Protein AF-A0A5E4HY88-F1 (afdb_monomer_lite)

Structure (mmCIF, N/CA/C/O backbone):
data_AF-A0A5E4HY88-F1
#
_entry.id   AF-A0A5E4HY88-F1
#
loop_
_atom_site.group_PDB
_atom_site.id
_atom_site.type_symbol
_atom_site.label_atom_id
_atom_site.label_alt_id
_atom_site.label_comp_id
_atom_site.label_asym_id
_atom_site.label_entity_id
_atom_site.label_seq_id
_atom_site.pdbx_PDB_ins_code
_atom_site.Cartn_x
_atom_site.Cartn_y
_atom_site.Cartn_z
_atom_site.occupancy
_atom_site.B_iso_or_equiv
_atom_site.auth_seq_id
_atom_site.auth_comp_id
_atom_site.auth_asym_id
_atom_site.auth_atom_id
_atom_site.pdbx_PDB_model_num
ATOM 1 N N . MET A 1 1 ? 1.786 -22.781 -19.368 1.00 68.00 1 MET A N 1
ATOM 2 C CA . MET A 1 1 ? 1.498 -21.330 -19.430 1.00 68.00 1 MET A CA 1
ATOM 3 C C . MET A 1 1 ? 2.792 -20.600 -19.722 1.00 68.00 1 MET A C 1
ATOM 5 O O . MET A 1 1 ? 3.775 -20.866 -19.039 1.00 68.00 1 MET A O 1
ATOM 9 N N . LYS A 1 2 ? 2.809 -19.735 -20.734 1.00 86.38 2 LYS A N 1
ATOM 10 C CA . LYS A 1 2 ? 3.962 -18.879 -21.031 1.00 86.38 2 LYS A CA 1
ATOM 11 C C . LYS A 1 2 ? 4.154 -17.888 -19.881 1.00 86.38 2 LYS A C 1
ATOM 13 O O . LYS A 1 2 ? 3.166 -17.498 -19.264 1.00 86.38 2 LYS A O 1
ATOM 18 N N . ASP A 1 3 ? 5.383 -17.488 -19.576 1.00 85.81 3 ASP A N 1
ATOM 19 C CA . ASP A 1 3 ? 5.668 -16.771 -18.322 1.00 85.81 3 ASP A CA 1
ATOM 20 C C . ASP A 1 3 ? 4.885 -15.457 -18.176 1.00 85.81 3 ASP A C 1
ATOM 22 O O . ASP A 1 3 ? 4.343 -15.189 -17.108 1.00 85.81 3 ASP A O 1
ATOM 26 N N . TRP A 1 4 ? 4.661 -14.716 -19.269 1.00 87.31 4 TRP A N 1
ATOM 27 C CA . TRP A 1 4 ? 3.809 -13.513 -19.264 1.00 87.31 4 TRP A CA 1
ATOM 28 C C . TRP A 1 4 ? 2.353 -13.774 -18.832 1.00 87.31 4 TRP A C 1
ATOM 30 O O . TRP A 1 4 ? 1.737 -12.914 -18.209 1.00 87.31 4 TRP A O 1
ATOM 40 N N . GLN A 1 5 ? 1.811 -14.971 -19.096 1.00 92.62 5 GLN A N 1
ATOM 41 C CA . GLN A 1 5 ? 0.458 -15.348 -18.670 1.00 92.62 5 GLN A CA 1
ATOM 42 C C . GLN A 1 5 ? 0.390 -15.538 -17.154 1.00 92.62 5 GLN A C 1
ATOM 44 O O . GLN A 1 5 ? -0.617 -15.196 -16.546 1.00 92.62 5 GLN A O 1
ATOM 49 N N . LYS A 1 6 ? 1.464 -16.051 -16.536 1.00 92.12 6 LYS A N 1
ATOM 50 C CA . LYS A 1 6 ? 1.554 -16.209 -15.077 1.00 92.12 6 LYS A CA 1
ATOM 51 C C . LYS A 1 6 ? 1.556 -14.840 -14.394 1.00 92.12 6 LYS A C 1
ATOM 53 O O . LYS A 1 6 ? 0.827 -14.647 -13.429 1.00 92.12 6 LYS A O 1
ATOM 58 N N . TYR A 1 7 ? 2.317 -13.884 -14.934 1.00 91.06 7 TYR A N 1
ATOM 59 C CA . TYR A 1 7 ? 2.354 -12.511 -14.423 1.00 91.06 7 TYR A CA 1
ATOM 60 C C . TYR A 1 7 ? 1.024 -11.776 -14.609 1.00 91.06 7 TYR A C 1
ATOM 62 O O . TYR A 1 7 ? 0.577 -11.098 -13.689 1.00 91.06 7 TYR A O 1
ATOM 70 N N . LEU A 1 8 ? 0.352 -11.946 -15.753 1.00 93.75 8 LEU A N 1
ATOM 71 C CA . LEU A 1 8 ? -0.986 -11.385 -15.958 1.00 93.75 8 LEU A CA 1
AT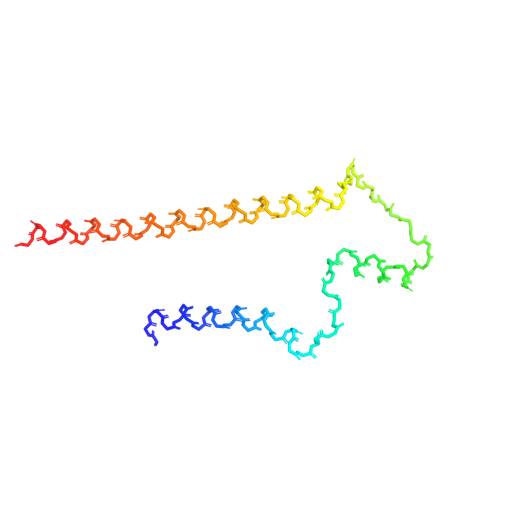OM 72 C C . LEU A 1 8 ? -2.030 -11.995 -15.025 1.00 93.75 8 LEU A C 1
ATOM 74 O O . LEU A 1 8 ? -2.856 -11.264 -14.489 1.00 93.75 8 LEU A O 1
ATOM 78 N N . LEU A 1 9 ? -1.981 -13.310 -14.801 1.00 95.75 9 LEU A N 1
ATOM 79 C CA . LEU A 1 9 ? -2.862 -13.973 -13.845 1.00 95.75 9 LEU A CA 1
ATOM 80 C C . LEU A 1 9 ? -2.606 -13.462 -12.422 1.00 95.75 9 LEU A C 1
ATOM 82 O O . LEU A 1 9 ? -3.554 -13.141 -11.716 1.00 95.75 9 LEU A O 1
ATOM 86 N N . ALA A 1 10 ? -1.340 -13.332 -12.019 1.00 93.94 10 ALA A N 1
ATOM 87 C CA . ALA A 1 10 ? -0.978 -12.776 -10.718 1.00 93.94 10 ALA A CA 1
ATOM 88 C C . ALA A 1 10 ? -1.485 -11.334 -10.559 1.00 93.94 10 ALA A C 1
ATOM 90 O O . ALA A 1 10 ? -2.094 -11.012 -9.542 1.00 93.94 10 ALA A O 1
ATOM 91 N N . LEU A 1 11 ? -1.310 -10.488 -11.579 1.00 93.38 11 LEU A N 1
ATOM 92 C CA . LEU A 1 11 ? -1.834 -9.123 -11.579 1.00 93.38 11 LEU A CA 1
ATOM 93 C C . LEU A 1 11 ? -3.364 -9.108 -11.473 1.00 93.38 11 LEU A C 1
ATOM 95 O O . LEU A 1 11 ? -3.908 -8.356 -10.672 1.00 93.38 11 LEU A O 1
ATOM 99 N N . ALA A 1 12 ? -4.055 -9.960 -12.233 1.00 95.81 12 ALA A N 1
ATOM 100 C CA . ALA A 1 12 ? -5.508 -10.078 -12.178 1.00 95.81 12 ALA A CA 1
ATOM 101 C C . ALA A 1 12 ? -5.997 -10.520 -10.790 1.00 95.81 12 ALA A C 1
ATOM 103 O O . ALA A 1 12 ? -6.972 -9.968 -10.291 1.00 95.81 12 ALA A O 1
ATOM 104 N N . VAL A 1 13 ? -5.301 -11.460 -10.141 1.00 96.69 13 VAL A N 1
ATOM 105 C CA . VAL A 1 13 ? -5.601 -11.889 -8.766 1.00 96.69 13 VAL A CA 1
ATOM 106 C C . VAL A 1 13 ? -5.392 -10.747 -7.776 1.00 96.69 13 VAL A C 1
ATOM 108 O O . VAL A 1 13 ? -6.263 -10.513 -6.944 1.00 96.69 13 VAL A O 1
ATOM 111 N N . VAL A 1 14 ? -4.289 -9.999 -7.881 1.00 95.75 14 VAL A N 1
ATOM 112 C CA . VAL A 1 14 ? -4.048 -8.822 -7.030 1.00 95.75 14 VAL A CA 1
ATOM 113 C C . VAL A 1 14 ? -5.169 -7.800 -7.215 1.00 95.75 14 VAL A C 1
ATOM 115 O O . VAL A 1 14 ? -5.792 -7.397 -6.238 1.00 95.75 14 VAL A O 1
ATOM 118 N N . VAL A 1 15 ? -5.496 -7.438 -8.457 1.00 95.19 15 VAL A N 1
ATOM 119 C CA . VAL A 1 15 ? -6.596 -6.509 -8.756 1.00 95.19 15 VAL A CA 1
ATOM 120 C C . VAL A 1 15 ? -7.923 -7.029 -8.205 1.00 95.19 15 VAL A C 1
ATOM 122 O O . VAL A 1 15 ? -8.671 -6.256 -7.617 1.00 95.19 15 VAL A O 1
ATOM 125 N N . ALA A 1 16 ? -8.208 -8.325 -8.333 1.00 95.38 16 ALA A N 1
ATOM 126 C CA . ALA A 1 16 ? -9.422 -8.929 -7.799 1.00 95.38 16 ALA A CA 1
ATOM 127 C C . ALA A 1 16 ? -9.486 -8.844 -6.266 1.00 95.38 16 ALA A C 1
ATOM 129 O O . ALA A 1 16 ? -10.525 -8.467 -5.734 1.00 95.38 16 ALA A O 1
ATOM 130 N N . ILE A 1 17 ? -8.387 -9.118 -5.554 1.00 94.31 17 ILE A N 1
ATOM 131 C CA . ILE A 1 17 ? -8.317 -8.991 -4.087 1.00 94.31 17 ILE A CA 1
ATOM 132 C C . ILE A 1 17 ? -8.664 -7.565 -3.644 1.00 94.31 17 ILE A C 1
ATOM 134 O O . ILE A 1 17 ? -9.38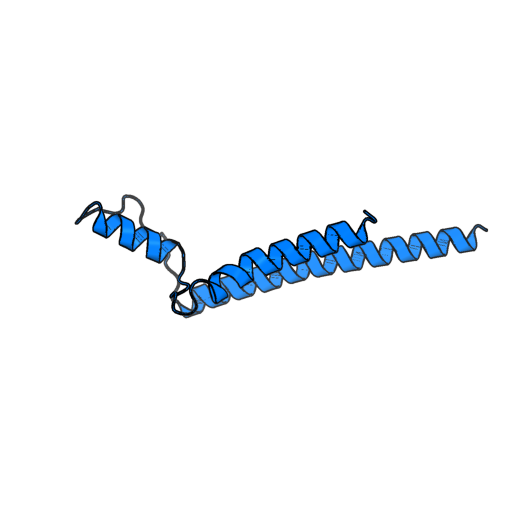6 -7.393 -2.665 1.00 94.31 17 ILE A O 1
ATOM 138 N N . PHE A 1 18 ? -8.202 -6.550 -4.379 1.00 89.88 18 PHE A N 1
ATOM 139 C CA . PHE A 1 18 ? -8.527 -5.157 -4.077 1.00 89.88 18 PHE A CA 1
ATOM 140 C C . PHE A 1 18 ? -9.934 -4.755 -4.524 1.00 89.88 18 PHE A C 1
ATOM 142 O O . PHE A 1 18 ? -10.587 -4.018 -3.800 1.00 89.88 18 PHE A O 1
ATOM 149 N N . ALA A 1 19 ? -10.420 -5.222 -5.676 1.00 91.12 19 ALA A N 1
ATOM 150 C CA . ALA A 1 19 ? -11.690 -4.784 -6.261 1.00 91.12 19 ALA A CA 1
ATOM 151 C C . ALA A 1 19 ? -12.922 -5.500 -5.682 1.00 91.12 19 ALA A C 1
ATOM 153 O O . ALA A 1 19 ? -13.969 -4.874 -5.520 1.00 91.12 19 ALA A O 1
ATOM 154 N N . ILE A 1 20 ? -12.818 -6.794 -5.354 1.00 93.50 20 ILE A N 1
ATOM 155 C CA . ILE A 1 20 ? -13.938 -7.601 -4.841 1.00 93.50 20 ILE A CA 1
ATOM 156 C C . ILE A 1 20 ? -14.592 -6.959 -3.602 1.00 93.50 20 ILE A C 1
ATOM 158 O O . ILE A 1 20 ? -15.818 -6.838 -3.603 1.00 93.50 20 ILE A O 1
ATOM 162 N N . PRO A 1 21 ? -13.848 -6.487 -2.579 1.00 89.44 21 PRO A N 1
ATOM 163 C CA . PRO A 1 21 ? -14.448 -5.845 -1.409 1.00 89.44 21 PRO A CA 1
ATOM 164 C C . PRO A 1 21 ? -15.328 -4.632 -1.742 1.00 89.44 21 PRO A C 1
ATOM 166 O O . PRO A 1 21 ? -16.376 -4.466 -1.121 1.00 89.44 21 PRO A O 1
ATOM 169 N N . PHE A 1 22 ? -14.958 -3.825 -2.745 1.00 86.12 22 PHE A N 1
ATOM 170 C CA . PHE A 1 22 ? -15.752 -2.662 -3.169 1.00 86.12 22 PHE A CA 1
ATOM 171 C C . PHE A 1 22 ? -17.066 -3.058 -3.847 1.00 86.12 22 PHE A C 1
ATOM 173 O O . PHE A 1 22 ? -18.053 -2.336 -3.734 1.00 86.12 22 PHE A O 1
ATOM 180 N N . VAL A 1 23 ? -17.096 -4.200 -4.540 1.00 89.31 23 VAL A N 1
ATOM 181 C CA . VAL A 1 23 ? -18.311 -4.711 -5.194 1.00 89.31 23 VAL A CA 1
ATOM 182 C C . VAL A 1 23 ? -19.219 -5.419 -4.188 1.00 89.31 23 VAL A C 1
ATOM 184 O O . VAL A 1 23 ? -20.433 -5.247 -4.225 1.00 89.31 23 VAL A O 1
ATOM 187 N N . VAL A 1 24 ? -18.638 -6.201 -3.274 1.00 91.88 24 VAL A N 1
ATOM 188 C CA . VAL A 1 24 ? -19.387 -6.969 -2.266 1.00 91.88 24 VAL A CA 1
ATOM 189 C C . VAL A 1 24 ? -19.963 -6.060 -1.177 1.00 91.88 24 VAL A C 1
ATOM 191 O O . VAL A 1 24 ? -21.050 -6.330 -0.673 1.00 91.88 24 VAL A O 1
ATOM 194 N N . ASN A 1 25 ? -19.263 -4.983 -0.811 1.00 85.81 25 ASN A N 1
ATOM 195 C CA . ASN A 1 25 ? -19.692 -4.067 0.241 1.00 85.81 25 ASN A CA 1
ATOM 196 C C . ASN A 1 25 ? -19.389 -2.605 -0.130 1.00 85.81 25 ASN A C 1
ATOM 198 O O . ASN A 1 25 ? -18.510 -1.964 0.440 1.00 85.81 25 ASN A O 1
ATOM 202 N N . GLY A 1 26 ? -20.129 -2.062 -1.101 1.00 76.62 26 GLY A N 1
ATOM 203 C CA . GLY A 1 26 ? -19.927 -0.690 -1.593 1.00 76.62 26 GLY A CA 1
ATOM 204 C C . GLY A 1 26 ? -20.198 0.415 -0.562 1.00 76.62 26 GLY A C 1
ATOM 205 O O . GLY A 1 26 ? -19.750 1.544 -0.739 1.00 76.62 26 GLY A O 1
ATOM 206 N N . SER A 1 27 ? -20.901 0.100 0.527 1.00 77.75 27 SER A N 1
ATOM 207 C CA . SER A 1 27 ? -21.166 1.002 1.655 1.00 77.75 27 SER A CA 1
ATOM 208 C C . SER A 1 27 ? -20.218 0.788 2.843 1.00 77.75 27 SER A C 1
ATOM 210 O O . SER A 1 27 ? -20.365 1.467 3.865 1.00 77.75 27 SER A O 1
ATOM 212 N N . ALA A 1 28 ? -19.231 -0.115 2.739 1.00 77.81 28 ALA A N 1
ATOM 213 C CA . ALA A 1 28 ? -18.241 -0.295 3.793 1.00 77.81 28 ALA A CA 1
ATOM 214 C C . ALA A 1 28 ? -17.395 0.973 3.959 1.00 77.81 28 ALA A C 1
ATOM 216 O O . ALA A 1 28 ? -16.843 1.524 3.006 1.00 77.81 28 ALA A O 1
ATOM 217 N N . LYS A 1 29 ? -17.241 1.411 5.209 1.00 74.25 29 LYS A N 1
ATOM 218 C CA . LYS A 1 29 ? -16.246 2.420 5.564 1.00 74.25 29 LYS A CA 1
ATOM 219 C C . LYS A 1 29 ? -14.891 1.724 5.620 1.00 74.25 29 LYS A C 1
ATOM 221 O O . LYS A 1 29 ? -14.570 1.078 6.614 1.00 74.25 29 LYS A O 1
ATOM 226 N N . PHE A 1 30 ? -14.122 1.824 4.540 1.00 76.56 30 PHE A N 1
ATOM 227 C CA . PHE A 1 30 ? -12.746 1.332 4.474 1.00 76.56 30 PHE A CA 1
ATOM 228 C C . PHE A 1 30 ? -11.840 2.219 5.341 1.00 76.56 30 PHE A C 1
ATOM 230 O O . PHE A 1 30 ? -11.197 3.145 4.857 1.00 76.56 30 PHE A O 1
ATOM 237 N N . GLY A 1 31 ? -11.872 1.980 6.651 1.00 76.62 31 GLY A N 1
ATOM 238 C CA . GLY A 1 31 ? -11.008 2.628 7.633 1.00 76.62 31 GLY A CA 1
ATOM 239 C C . GLY A 1 31 ? -9.738 1.824 7.905 1.00 76.62 31 GLY A C 1
ATOM 240 O O . GLY A 1 31 ? -9.633 0.653 7.539 1.00 76.62 31 GLY A O 1
ATOM 241 N N . GLY A 1 32 ? -8.776 2.454 8.580 1.00 76.44 32 GLY A N 1
ATOM 242 C CA . GLY A 1 32 ? -7.569 1.778 9.050 1.00 76.44 32 GLY A CA 1
ATOM 243 C C . GLY A 1 32 ? -7.883 0.636 10.022 1.00 76.44 32 GLY A C 1
ATOM 244 O O . GLY A 1 32 ? -8.819 0.722 10.824 1.00 76.44 32 GLY A O 1
ATOM 245 N N . ALA A 1 33 ? -7.073 -0.424 9.967 1.00 82.06 33 ALA A N 1
ATOM 246 C CA . ALA A 1 33 ? -7.214 -1.594 10.834 1.00 82.06 33 ALA A CA 1
ATOM 247 C C . ALA A 1 33 ? -7.159 -1.225 12.328 1.00 82.06 33 ALA A C 1
ATOM 249 O O . ALA A 1 33 ? -7.891 -1.796 13.134 1.00 82.06 33 ALA A O 1
ATOM 250 N N . ASP A 1 34 ? -6.367 -0.214 12.683 1.00 80.25 34 ASP A N 1
ATOM 251 C CA . ASP A 1 34 ? -6.173 0.237 14.064 1.00 80.25 34 ASP A CA 1
ATOM 252 C C . ASP A 1 34 ? -7.457 0.793 14.698 1.00 80.25 34 ASP A C 1
ATOM 254 O O . ASP A 1 34 ? -7.724 0.565 15.885 1.00 80.25 34 ASP A O 1
ATOM 258 N N . MET A 1 35 ? -8.303 1.464 13.906 1.00 78.88 35 MET A N 1
ATOM 259 C CA . MET A 1 35 ? -9.619 1.921 14.366 1.00 78.88 35 MET A CA 1
ATOM 260 C C . MET A 1 35 ? -10.550 0.737 14.636 1.00 78.88 35 MET A C 1
ATOM 262 O O . MET A 1 35 ? -11.219 0.702 15.668 1.00 78.88 35 MET A O 1
ATOM 266 N N . ALA A 1 36 ? -10.568 -0.251 13.735 1.00 84.00 36 ALA A N 1
ATOM 267 C CA . ALA A 1 36 ? -11.381 -1.453 13.898 1.00 84.00 36 ALA A CA 1
ATOM 268 C C . ALA A 1 36 ? -10.934 -2.273 15.120 1.00 84.00 36 ALA A C 1
ATOM 270 O O . ALA A 1 36 ? -11.772 -2.728 15.898 1.00 84.00 36 ALA A O 1
ATOM 271 N N . GLY A 1 37 ? -9.622 -2.405 15.327 1.00 85.00 37 GLY A N 1
ATOM 272 C CA . GLY A 1 37 ? -9.051 -3.077 16.491 1.00 85.00 37 GLY A CA 1
ATOM 273 C C . GLY A 1 37 ? -9.412 -2.376 17.800 1.00 85.00 37 GLY A C 1
ATOM 274 O O . GLY A 1 37 ? -9.868 -3.027 18.737 1.00 85.00 37 GLY A O 1
ATOM 275 N N . SER A 1 38 ? -9.288 -1.047 17.849 1.00 82.25 38 SER A N 1
ATOM 276 C CA . SER A 1 38 ? -9.639 -0.262 19.041 1.00 82.25 38 SER A CA 1
ATOM 277 C C . SER A 1 38 ? -11.119 -0.408 19.408 1.00 82.25 38 SER A C 1
ATOM 279 O O . SER A 1 38 ? -11.437 -0.674 20.565 1.00 82.25 38 SER A O 1
ATOM 281 N N . ALA A 1 39 ? -12.015 -0.320 18.418 1.00 84.44 39 ALA A N 1
ATOM 282 C CA . ALA A 1 39 ? -13.451 -0.493 18.626 1.00 84.44 39 ALA A CA 1
ATOM 283 C C . ALA A 1 39 ? -13.810 -1.912 19.102 1.00 84.44 39 ALA A C 1
ATOM 285 O O . ALA A 1 39 ? -14.680 -2.079 19.954 1.00 84.44 39 ALA A O 1
ATOM 286 N N . ALA A 1 40 ? -13.134 -2.939 18.578 1.00 87.31 40 ALA A N 1
ATOM 287 C CA . ALA A 1 40 ? -13.348 -4.319 19.003 1.00 87.31 40 ALA A CA 1
ATOM 288 C C . ALA A 1 40 ? -12.896 -4.557 20.455 1.00 87.31 40 ALA A C 1
ATOM 290 O O . ALA A 1 40 ? -13.598 -5.228 21.211 1.00 87.31 40 ALA A O 1
ATOM 291 N N . ILE A 1 41 ? -11.756 -3.984 20.859 1.00 86.62 41 ILE A N 1
ATOM 292 C CA . ILE A 1 41 ? -11.257 -4.072 22.240 1.00 86.62 41 ILE A CA 1
ATOM 293 C C . ILE A 1 41 ? -12.241 -3.405 23.204 1.00 86.62 41 ILE A C 1
ATOM 295 O O . ILE A 1 41 ? -12.594 -4.000 24.218 1.00 86.62 41 ILE A O 1
ATOM 299 N N . GLU A 1 42 ? -12.723 -2.208 22.869 1.00 86.50 42 GLU A N 1
ATOM 300 C CA . GLU A 1 42 ? -13.671 -1.466 23.704 1.00 86.50 42 GLU A CA 1
ATOM 301 C C . GLU A 1 42 ? -15.007 -2.208 23.875 1.00 86.50 42 GLU A C 1
ATOM 303 O O . GLU A 1 42 ? -15.584 -2.200 24.962 1.00 86.50 42 GLU A O 1
ATOM 308 N N . GLN A 1 43 ? -15.465 -2.918 22.837 1.00 89.56 43 GLN A N 1
ATOM 309 C CA . GLN A 1 43 ? -16.659 -3.767 22.911 1.00 89.56 43 GLN A CA 1
ATOM 310 C C . GLN A 1 43 ? -16.459 -5.023 23.772 1.00 89.56 43 GLN A C 1
ATOM 312 O O . GLN A 1 43 ? -17.384 -5.421 24.477 1.00 89.56 43 GLN A O 1
ATOM 317 N N . GLN A 1 44 ? -15.289 -5.670 23.711 1.00 89.12 44 GLN A N 1
ATOM 318 C CA . GLN A 1 44 ? -15.034 -6.910 24.458 1.00 89.12 44 GLN A CA 1
ATOM 319 C C . GLN A 1 44 ? -14.648 -6.674 25.923 1.00 89.12 44 GLN A C 1
ATOM 321 O O . GLN A 1 44 ? -15.030 -7.460 26.789 1.00 89.12 44 GLN A O 1
ATOM 326 N N . GLN A 1 45 ? -13.896 -5.612 26.215 1.00 87.69 45 GLN A N 1
ATOM 327 C CA . GLN A 1 45 ? -13.527 -5.214 27.573 1.00 87.69 45 GLN A CA 1
ATOM 328 C C . GLN A 1 45 ? -13.723 -3.707 27.768 1.00 87.69 45 GLN A C 1
ATOM 330 O O . GLN A 1 45 ? -12.797 -2.915 27.555 1.00 87.69 45 GLN A O 1
ATOM 335 N N . PRO A 1 46 ? -14.912 -3.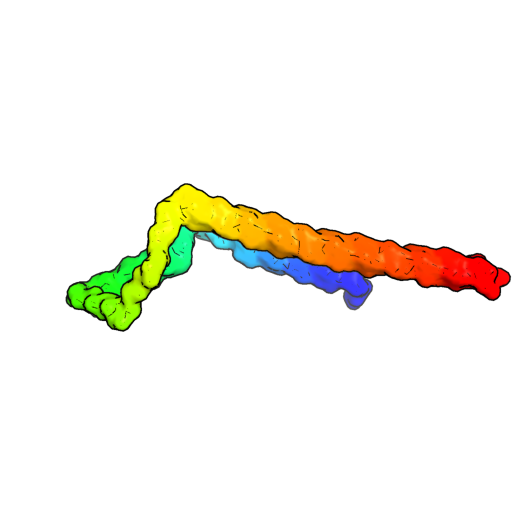303 28.247 1.00 82.75 46 PRO A N 1
ATOM 336 C CA . PRO A 1 46 ? -15.162 -1.928 28.644 1.00 82.75 46 PRO A CA 1
ATOM 337 C C . PRO A 1 46 ? -14.191 -1.530 29.764 1.00 82.75 46 PRO A C 1
ATOM 339 O O . PRO A 1 46 ? -14.133 -2.180 30.807 1.00 82.75 46 PRO A O 1
ATOM 342 N N . GLY A 1 47 ? -13.413 -0.468 29.548 1.00 82.19 47 GLY A N 1
ATOM 343 C CA . GLY A 1 47 ? -12.435 0.029 30.524 1.00 82.19 47 GLY A CA 1
ATOM 344 C C . GLY A 1 47 ? -11.019 -0.542 30.390 1.00 82.19 47 GLY A C 1
ATOM 345 O O . GLY A 1 47 ? -10.204 -0.343 31.292 1.00 82.19 47 GLY A O 1
ATOM 346 N N . TYR A 1 48 ? -10.702 -1.219 29.281 1.00 83.38 48 TYR A N 1
ATOM 347 C CA . TYR A 1 48 ? -9.337 -1.653 28.989 1.00 83.38 48 TYR A CA 1
ATOM 348 C C . TYR A 1 48 ? -8.346 -0.476 28.993 1.00 83.38 48 TYR A C 1
ATOM 350 O O . TYR A 1 48 ? -8.479 0.490 28.240 1.00 83.38 48 TYR A O 1
ATOM 358 N N . GLN A 1 49 ? -7.318 -0.578 29.833 1.00 80.31 49 GLN A N 1
ATOM 359 C CA . GLN A 1 49 ? -6.225 0.388 29.912 1.00 80.31 49 GLN A CA 1
ATOM 360 C C . GLN A 1 49 ? -5.097 -0.051 28.972 1.00 80.31 49 GLN A C 1
ATOM 362 O O . GLN A 1 49 ? -4.585 -1.167 29.083 1.00 80.31 49 GLN A O 1
ATOM 367 N N . ARG A 1 50 ? -4.683 0.826 28.046 1.00 81.12 50 ARG A N 1
ATOM 368 C CA . A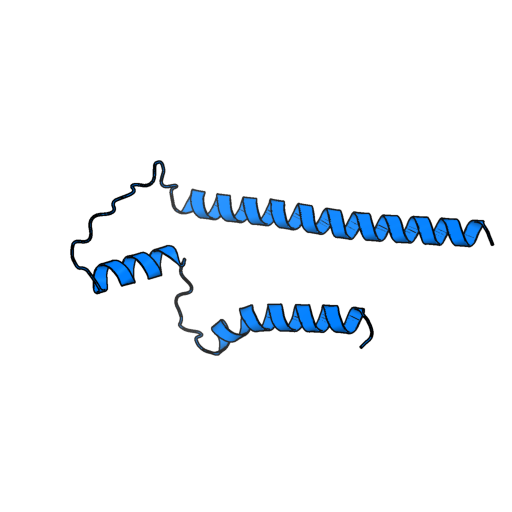RG A 1 50 ? -3.525 0.549 27.180 1.00 81.12 50 ARG A CA 1
ATOM 369 C C . ARG A 1 50 ? -2.269 0.404 28.040 1.00 81.12 50 ARG A C 1
ATOM 371 O O . ARG A 1 50 ? -1.882 1.329 28.743 1.00 81.12 50 ARG A O 1
ATOM 378 N N . TRP A 1 51 ? -1.604 -0.737 27.922 1.00 85.81 51 TRP A N 1
ATOM 379 C CA . TRP A 1 51 ? -0.322 -1.025 28.574 1.00 85.81 51 TRP A CA 1
ATOM 380 C C . TRP A 1 51 ? 0.880 -0.451 27.804 1.00 85.81 51 TRP A C 1
ATOM 382 O O . TRP A 1 51 ? 1.984 -0.406 28.338 1.00 85.81 51 TRP A O 1
ATOM 392 N N . VAL A 1 52 ? 0.665 0.022 26.570 1.00 85.00 52 VAL A N 1
ATOM 393 C CA . VAL A 1 52 ? 1.650 0.745 25.752 1.00 85.00 52 VAL A CA 1
ATOM 394 C C . VAL A 1 52 ? 1.019 2.035 25.246 1.00 85.00 52 VAL A C 1
ATOM 396 O O . VAL A 1 52 ? -0.061 2.022 24.653 1.00 85.00 52 VAL A O 1
ATOM 399 N N . VAL A 1 53 ? 1.709 3.152 25.468 1.00 82.69 53 VAL A N 1
ATOM 400 C CA . VAL A 1 53 ? 1.310 4.473 24.974 1.00 82.69 53 VAL A CA 1
ATOM 401 C C . VAL A 1 53 ? 2.221 4.839 23.800 1.00 82.69 53 VAL A C 1
ATOM 403 O O . VAL A 1 53 ? 3.437 4.662 23.920 1.00 82.69 53 VAL A O 1
ATOM 406 N N . PRO A 1 54 ? 1.681 5.332 22.669 1.00 82.75 54 PRO A N 1
ATOM 407 C CA . PRO A 1 54 ? 2.513 5.812 21.574 1.00 82.75 54 PRO A CA 1
ATOM 408 C C . PRO A 1 54 ? 3.443 6.920 22.075 1.00 82.75 54 PRO A C 1
ATOM 410 O O . PRO A 1 54 ? 2.981 7.888 22.676 1.00 82.75 54 PRO A O 1
ATOM 413 N N . LEU A 1 55 ? 4.744 6.802 21.800 1.00 87.12 55 LEU A N 1
ATOM 414 C CA . LEU A 1 55 ? 5.716 7.861 22.115 1.00 87.12 55 LEU A CA 1
ATOM 415 C C . LEU A 1 55 ? 5.414 9.156 21.345 1.00 87.12 55 LEU A C 1
ATOM 417 O O . LEU A 1 55 ? 5.752 10.247 21.793 1.00 87.12 55 LEU A O 1
ATOM 421 N N . TRP A 1 56 ? 4.773 9.026 20.185 1.00 84.88 56 TRP A N 1
ATOM 422 C CA . TRP A 1 56 ? 4.328 10.125 19.346 1.00 84.88 56 TRP A CA 1
ATOM 423 C C . TRP A 1 56 ? 3.096 9.694 18.549 1.00 84.88 56 TRP A C 1
ATOM 425 O O . TRP A 1 56 ? 3.030 8.559 18.079 1.00 84.88 56 TRP A O 1
ATOM 435 N N . THR A 1 57 ? 2.123 10.596 18.409 1.00 81.19 57 THR A N 1
ATOM 436 C CA . THR A 1 57 ? 0.950 10.408 17.544 1.00 81.19 57 THR A CA 1
ATOM 437 C C . THR A 1 57 ? 0.935 11.552 16.529 1.00 81.19 57 THR A C 1
ATOM 439 O O . THR A 1 57 ? 0.796 12.707 16.944 1.00 81.19 57 THR A O 1
ATOM 442 N N . PRO A 1 58 ? 1.145 11.283 15.229 1.00 79.44 58 PRO A N 1
ATOM 443 C CA . PRO A 1 58 ? 1.086 12.324 14.214 1.00 79.44 58 PRO A CA 1
ATOM 444 C C . PRO A 1 58 ? -0.348 12.865 14.069 1.00 79.44 58 PRO A C 1
ATOM 446 O O . PRO A 1 58 ? -1.304 12.102 14.214 1.00 79.44 58 PRO A O 1
ATOM 449 N N . PRO A 1 59 ? -0.522 14.162 13.753 1.00 86.31 59 PRO A N 1
ATOM 450 C CA . PRO A 1 59 ? -1.798 14.674 13.262 1.00 86.31 59 PRO A CA 1
ATOM 451 C C . PRO A 1 59 ? -2.252 13.908 12.005 1.00 86.31 59 PRO A C 1
ATOM 453 O O . PRO A 1 59 ? -1.385 13.458 11.244 1.00 86.31 59 PRO A O 1
ATOM 456 N N . PRO A 1 60 ? -3.568 13.794 11.741 1.00 79.12 60 PRO A N 1
ATOM 457 C CA . PRO A 1 60 ? -4.099 13.027 10.607 1.00 79.12 60 PRO A CA 1
ATOM 458 C C . PRO A 1 60 ? -3.501 13.428 9.250 1.00 79.12 60 PRO A C 1
ATOM 460 O O . PRO A 1 60 ? -3.231 12.590 8.388 1.00 79.12 60 PRO A O 1
ATOM 463 N N . GLU A 1 61 ? -3.238 14.719 9.059 1.00 86.69 61 GLU A N 1
ATOM 464 C CA . GLU A 1 61 ? -2.638 15.257 7.842 1.00 86.69 61 GLU A CA 1
ATOM 465 C C . GLU A 1 61 ? -1.208 14.728 7.659 1.00 86.69 61 GLU A C 1
ATOM 467 O O . GLU A 1 61 ? -0.842 14.263 6.578 1.00 86.69 61 GLU A O 1
ATOM 472 N N . THR A 1 62 ? -0.419 14.720 8.735 1.00 88.06 62 THR A N 1
ATOM 473 C CA . THR A 1 62 ? 0.956 14.205 8.738 1.00 88.06 62 THR A CA 1
ATOM 474 C C . THR A 1 62 ? 0.990 12.690 8.544 1.00 88.06 62 THR A C 1
ATOM 476 O O . THR A 1 62 ? 1.857 12.195 7.828 1.00 88.06 62 THR A O 1
ATOM 479 N N . GLU A 1 63 ? 0.046 11.949 9.129 1.00 86.25 63 GLU A N 1
ATOM 480 C CA . GLU A 1 63 ? -0.090 10.501 8.928 1.00 86.25 63 GLU A CA 1
ATOM 481 C C . GLU A 1 63 ? -0.289 10.169 7.441 1.00 86.25 63 GLU A C 1
ATOM 483 O O . GLU A 1 63 ? 0.476 9.395 6.859 1.00 86.25 63 GLU A O 1
ATOM 488 N N . SER A 1 64 ? -1.255 10.826 6.792 1.00 86.81 64 SER A N 1
ATOM 489 C CA . SER A 1 64 ? -1.524 10.621 5.365 1.00 86.81 64 SER A CA 1
ATOM 490 C C . SER A 1 64 ? -0.331 11.004 4.474 1.00 86.81 64 SER A C 1
ATOM 492 O O . SER A 1 64 ? -0.021 10.298 3.511 1.00 86.81 64 SER A O 1
ATOM 494 N N . MET A 1 65 ? 0.399 12.069 4.828 1.00 93.06 65 MET A N 1
ATOM 495 C CA . MET A 1 65 ? 1.617 12.490 4.133 1.00 93.06 65 MET A CA 1
ATOM 496 C C . MET A 1 65 ? 2.735 11.446 4.252 1.00 93.06 65 MET A C 1
ATOM 498 O O . MET A 1 65 ? 3.422 11.170 3.268 1.00 93.06 65 MET A O 1
ATOM 502 N N . LEU A 1 66 ? 2.916 10.841 5.431 1.00 92.06 66 LEU A N 1
ATOM 503 C CA . LEU A 1 66 ? 3.908 9.785 5.643 1.00 92.06 66 LEU A CA 1
ATOM 504 C C . LEU A 1 66 ? 3.576 8.534 4.822 1.00 92.06 66 LEU A C 1
ATOM 506 O O . LEU A 1 66 ? 4.475 7.972 4.196 1.00 92.06 66 LEU A O 1
ATOM 510 N N . PHE A 1 67 ? 2.301 8.144 4.736 1.00 89.31 67 PHE A N 1
ATOM 511 C CA . PHE A 1 67 ? 1.872 7.058 3.850 1.00 89.31 67 PHE A CA 1
ATOM 512 C C . PHE A 1 67 ? 2.104 7.381 2.370 1.00 89.31 67 PHE A C 1
ATOM 514 O O . PHE A 1 67 ? 2.598 6.535 1.622 1.00 89.31 67 PHE A O 1
ATOM 521 N N . ALA A 1 68 ? 1.808 8.609 1.936 1.00 94.62 68 ALA A N 1
ATOM 522 C CA . ALA A 1 68 ? 2.071 9.041 0.565 1.00 94.62 68 ALA A CA 1
ATOM 523 C C . ALA A 1 68 ? 3.574 9.013 0.235 1.00 94.62 68 ALA A C 1
ATOM 525 O O . ALA A 1 68 ? 3.969 8.551 -0.838 1.00 94.62 68 ALA A O 1
ATOM 526 N N . LEU A 1 69 ? 4.424 9.440 1.173 1.00 96.31 69 LEU A N 1
ATOM 527 C CA . LEU A 1 69 ? 5.878 9.373 1.035 1.00 96.31 69 LEU A CA 1
ATOM 528 C C . LEU A 1 69 ? 6.370 7.922 0.940 1.00 96.31 69 LEU A C 1
ATOM 530 O O . LEU A 1 69 ? 7.175 7.604 0.065 1.00 96.31 69 LEU A O 1
ATOM 534 N N . GLN A 1 70 ? 5.864 7.030 1.796 1.00 95.75 70 GLN A N 1
ATOM 535 C CA . GLN A 1 70 ? 6.174 5.599 1.734 1.00 95.75 70 GLN A CA 1
ATOM 536 C C . GLN A 1 70 ? 5.784 4.997 0.379 1.00 95.75 70 GLN A C 1
ATOM 538 O O . GLN A 1 70 ? 6.583 4.281 -0.228 1.00 95.75 70 GLN A O 1
ATOM 543 N N . ALA A 1 71 ? 4.595 5.332 -0.130 1.00 95.69 71 ALA A N 1
ATOM 544 C CA . ALA A 1 71 ? 4.136 4.891 -1.442 1.00 95.69 71 ALA A CA 1
ATOM 545 C C . ALA A 1 71 ? 5.039 5.413 -2.574 1.00 95.69 71 ALA A C 1
ATOM 547 O O . ALA A 1 71 ? 5.408 4.646 -3.465 1.00 95.69 71 ALA A O 1
ATOM 548 N N . ALA A 1 72 ? 5.454 6.683 -2.522 1.00 97.75 72 ALA A N 1
ATOM 549 C CA . ALA A 1 72 ? 6.354 7.277 -3.508 1.00 97.75 72 ALA A CA 1
ATOM 550 C C . ALA A 1 72 ? 7.733 6.598 -3.520 1.00 97.75 72 ALA A C 1
ATOM 552 O O . ALA A 1 72 ? 8.254 6.272 -4.591 1.00 97.75 72 ALA A O 1
ATOM 553 N N . ILE A 1 73 ? 8.307 6.330 -2.344 1.00 98.19 73 ILE A N 1
ATOM 554 C CA . ILE A 1 73 ? 9.589 5.626 -2.216 1.00 98.19 73 ILE A CA 1
ATOM 555 C C . ILE A 1 73 ? 9.460 4.195 -2.749 1.00 98.19 73 ILE A C 1
ATOM 557 O O . ILE A 1 73 ? 10.255 3.783 -3.595 1.00 98.19 73 ILE A O 1
ATOM 561 N N . GLY A 1 74 ? 8.435 3.454 -2.316 1.00 96.50 74 GLY A N 1
ATOM 562 C CA . GLY A 1 74 ? 8.195 2.083 -2.768 1.00 96.50 74 GLY A CA 1
ATOM 563 C C . GLY A 1 74 ? 8.008 1.993 -4.285 1.00 96.50 74 GLY A C 1
ATOM 564 O O . GLY A 1 74 ? 8.655 1.178 -4.945 1.00 96.50 74 GLY A O 1
ATOM 565 N N . GLY A 1 75 ? 7.196 2.886 -4.857 1.00 96.69 75 GLY A N 1
ATOM 566 C CA . GLY A 1 75 ? 6.991 2.980 -6.302 1.00 96.69 75 GLY A CA 1
ATOM 567 C C . GLY A 1 75 ? 8.273 3.321 -7.064 1.00 96.69 75 GLY A C 1
ATOM 568 O O . GLY A 1 75 ? 8.542 2.724 -8.107 1.00 96.69 75 GLY A O 1
ATOM 569 N N . SER A 1 76 ? 9.105 4.214 -6.521 1.00 96.81 76 SER A N 1
ATOM 570 C CA . SER A 1 76 ? 10.385 4.594 -7.133 1.00 96.81 76 SER A CA 1
ATOM 571 C C . SER A 1 76 ? 11.377 3.430 -7.167 1.00 96.81 76 SER A C 1
ATOM 573 O O . SER A 1 76 ? 12.006 3.195 -8.197 1.00 96.81 76 SER A O 1
ATOM 575 N N . ILE A 1 77 ? 11.483 2.662 -6.077 1.00 97.81 77 ILE A N 1
ATOM 576 C CA . ILE A 1 77 ? 12.364 1.485 -5.994 1.00 97.81 77 ILE A CA 1
ATOM 577 C C . ILE A 1 77 ? 11.931 0.415 -7.002 1.00 97.81 77 ILE A C 1
ATOM 579 O O . ILE A 1 77 ? 12.759 -0.088 -7.765 1.00 97.81 77 ILE A O 1
ATOM 583 N N . ILE A 1 78 ? 10.633 0.092 -7.044 1.00 95.38 78 ILE A N 1
ATOM 584 C CA . ILE A 1 78 ? 10.088 -0.897 -7.986 1.00 95.38 78 ILE A CA 1
ATOM 585 C C . ILE A 1 78 ? 10.313 -0.432 -9.430 1.00 95.38 78 ILE A C 1
ATOM 587 O O . ILE A 1 78 ? 10.791 -1.205 -10.262 1.00 95.38 78 ILE A O 1
ATOM 591 N N . GLY A 1 79 ? 10.021 0.838 -9.724 1.00 95.56 79 GLY A N 1
ATOM 592 C CA . GLY A 1 79 ? 10.223 1.428 -11.046 1.00 95.56 79 GLY A CA 1
ATOM 593 C C . GLY A 1 79 ? 11.684 1.383 -11.497 1.00 95.56 79 GLY A C 1
ATOM 594 O O . GLY A 1 7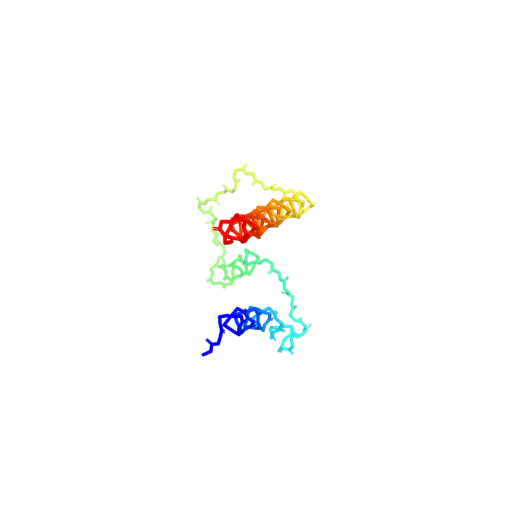9 ? 11.963 0.980 -12.628 1.00 95.56 79 GLY A O 1
ATOM 595 N N . TYR A 1 80 ? 12.621 1.719 -10.605 1.00 96.50 80 TYR A N 1
ATOM 596 C CA . TYR A 1 80 ? 14.054 1.627 -10.879 1.00 96.50 80 TYR A CA 1
ATOM 597 C C . TYR A 1 80 ? 14.484 0.191 -11.192 1.00 96.50 80 TYR A C 1
ATOM 599 O O . TYR A 1 80 ? 15.161 -0.033 -12.193 1.00 96.50 80 TYR A O 1
ATOM 607 N N . PHE A 1 81 ? 14.059 -0.789 -10.388 1.00 96.38 81 PHE A N 1
ATOM 608 C CA . PHE A 1 81 ? 14.434 -2.190 -10.588 1.00 96.38 81 PHE A CA 1
ATOM 609 C C . PHE A 1 81 ? 13.934 -2.731 -11.934 1.00 96.38 81 PHE A C 1
ATOM 611 O O . PHE A 1 81 ? 14.705 -3.305 -12.702 1.00 96.38 81 PHE A O 1
ATOM 618 N N . VAL A 1 82 ? 12.664 -2.481 -12.265 1.00 94.31 82 VAL A N 1
ATOM 619 C CA . VAL A 1 82 ? 12.079 -2.886 -13.553 1.00 94.31 82 VAL A CA 1
ATOM 620 C C . VAL A 1 82 ? 12.799 -2.212 -14.726 1.00 94.31 82 VAL A C 1
ATOM 622 O O . VAL A 1 82 ? 13.090 -2.862 -15.733 1.00 94.31 82 VAL A O 1
ATOM 625 N N . GLY A 1 83 ? 13.117 -0.920 -14.601 1.00 93.81 83 GLY A N 1
ATOM 626 C CA . GLY A 1 83 ? 13.862 -0.177 -15.616 1.00 93.81 83 GLY A CA 1
ATOM 627 C C . GLY A 1 83 ? 15.286 -0.703 -15.814 1.00 93.81 83 GLY A C 1
ATOM 628 O O . GLY A 1 83 ? 15.709 -0.923 -16.949 1.00 93.81 83 GLY A O 1
ATOM 629 N N . HIS A 1 84 ? 16.003 -0.956 -14.718 1.00 95.25 84 HIS A N 1
ATOM 630 C CA . HIS A 1 84 ? 17.365 -1.482 -14.722 1.00 95.25 84 HIS A CA 1
ATOM 631 C C . HIS A 1 84 ? 17.443 -2.874 -15.363 1.00 95.25 84 HIS A C 1
ATOM 633 O O . HIS A 1 84 ? 18.266 -3.104 -16.248 1.00 95.25 84 HIS A O 1
ATOM 639 N N . GLU A 1 85 ? 16.554 -3.790 -14.974 1.00 93.44 85 GLU A N 1
ATOM 640 C CA . GLU A 1 85 ? 16.493 -5.139 -15.547 1.00 93.44 85 GLU A CA 1
ATOM 641 C C . GLU A 1 85 ? 16.214 -5.107 -17.054 1.00 93.44 85 GLU A C 1
ATOM 643 O O . GLU A 1 85 ? 16.894 -5.779 -17.833 1.00 93.44 85 GLU A O 1
ATOM 648 N N . ARG A 1 86 ? 15.276 -4.258 -17.494 1.00 92.62 86 ARG A N 1
ATOM 649 C CA . ARG A 1 86 ? 14.989 -4.072 -18.922 1.00 92.62 86 ARG A CA 1
ATOM 650 C C . ARG A 1 86 ? 16.212 -3.561 -19.686 1.00 92.62 86 ARG A C 1
ATOM 652 O O . ARG A 1 86 ? 16.495 -4.061 -20.775 1.00 92.62 86 ARG A O 1
ATOM 659 N N . ALA A 1 87 ? 16.933 -2.589 -19.127 1.00 92.88 87 ALA A N 1
ATOM 660 C CA . ALA A 1 87 ? 18.141 -2.047 -19.740 1.00 92.88 87 ALA A CA 1
ATOM 661 C C . ALA A 1 87 ? 19.254 -3.104 -19.842 1.00 92.88 87 ALA A C 1
ATOM 663 O O . ALA A 1 87 ? 19.895 -3.217 -20.888 1.00 92.88 87 ALA A O 1
ATOM 664 N N . ARG A 1 88 ? 19.443 -3.926 -18.800 1.00 93.62 88 ARG A N 1
ATOM 665 C CA . ARG A 1 88 ? 20.428 -5.018 -18.800 1.00 93.62 88 ARG A CA 1
ATOM 666 C C . ARG A 1 88 ? 20.151 -6.030 -19.913 1.00 93.62 88 ARG A C 1
ATOM 668 O O . ARG A 1 88 ? 21.04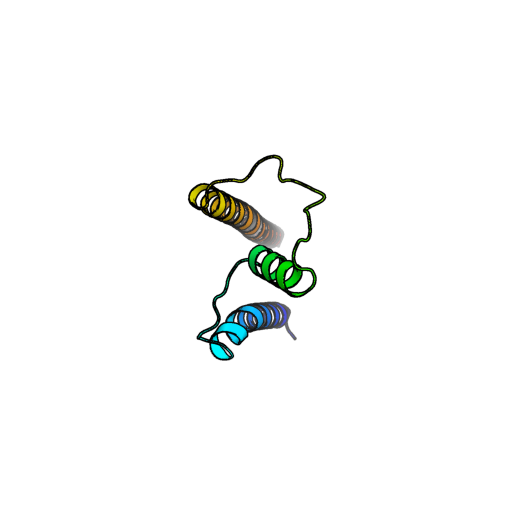1 -6.308 -20.714 1.00 93.62 88 ARG A O 1
ATOM 675 N N . MET A 1 89 ? 18.907 -6.499 -20.026 1.00 91.50 89 MET A N 1
ATOM 676 C CA . MET A 1 89 ? 18.496 -7.446 -21.074 1.00 91.50 89 MET A CA 1
ATOM 677 C C . MET A 1 89 ? 18.701 -6.879 -22.489 1.00 91.50 89 MET A C 1
ATOM 679 O O . MET A 1 89 ? 19.056 -7.606 -23.419 1.00 91.50 89 MET A O 1
ATOM 683 N N . GLU A 1 90 ? 18.485 -5.574 -22.680 1.00 92.62 90 GLU A N 1
ATOM 684 C CA . GLU A 1 90 ? 18.699 -4.926 -23.976 1.00 92.62 90 GLU A CA 1
ATOM 685 C C . GLU A 1 90 ? 20.187 -4.853 -24.351 1.00 92.62 90 GLU A C 1
ATOM 687 O O . GLU A 1 90 ? 20.544 -5.088 -25.510 1.00 92.62 90 GLU A O 1
ATOM 692 N N . MET A 1 91 ? 21.057 -4.574 -23.377 1.00 92.06 91 MET A N 1
ATOM 693 C CA . MET A 1 91 ? 22.511 -4.546 -23.564 1.00 92.06 91 MET A CA 1
ATOM 694 C C . MET A 1 91 ? 23.066 -5.939 -23.881 1.00 92.06 91 MET A C 1
ATOM 696 O O . MET A 1 91 ? 23.840 -6.079 -24.828 1.00 92.06 91 MET A O 1
ATOM 700 N N . GLU A 1 92 ? 22.620 -6.976 -23.168 1.00 90.81 92 GLU A N 1
ATOM 701 C CA . GLU A 1 92 ? 22.988 -8.374 -23.439 1.00 90.81 92 GLU A CA 1
ATOM 702 C C . GLU A 1 92 ? 22.574 -8.802 -24.854 1.00 90.81 92 GLU A C 1
ATOM 704 O O . GLU A 1 92 ? 23.374 -9.360 -25.606 1.00 90.81 92 GLU A O 1
ATOM 709 N N . ARG A 1 93 ? 21.350 -8.456 -25.276 1.00 89.44 93 ARG A N 1
ATOM 710 C CA . ARG A 1 93 ? 20.854 -8.754 -26.628 1.00 89.44 93 ARG A CA 1
ATOM 711 C C . ARG A 1 93 ? 21.636 -8.017 -27.721 1.00 89.44 93 ARG A C 1
ATOM 713 O O . ARG A 1 93 ? 21.865 -8.583 -28.789 1.00 89.44 93 ARG A O 1
ATOM 720 N N . LYS A 1 94 ? 22.027 -6.758 -27.484 1.00 87.25 94 LYS A N 1
ATOM 721 C CA . LYS A 1 94 ? 22.875 -5.977 -28.406 1.00 87.25 94 LYS A CA 1
ATOM 722 C C . LYS A 1 94 ? 24.296 -6.544 -28.485 1.00 87.25 94 LYS A C 1
ATOM 724 O O . LYS A 1 94 ? 24.854 -6.585 -29.576 1.00 87.25 94 LYS A O 1
ATOM 729 N N . GLY A 1 95 ? 24.851 -7.007 -27.364 1.00 83.81 95 GLY A N 1
ATOM 730 C CA . GLY A 1 95 ? 26.153 -7.676 -27.306 1.00 83.81 95 GLY A CA 1
ATOM 731 C C . GLY A 1 95 ? 26.171 -8.996 -28.079 1.00 83.81 95 GLY A C 1
ATOM 732 O O . GLY A 1 95 ? 27.053 -9.194 -28.908 1.00 83.81 95 GLY A O 1
ATOM 733 N N . ALA A 1 96 ? 25.155 -9.844 -27.890 1.00 78.00 96 ALA A N 1
ATOM 734 C CA . ALA A 1 96 ? 25.023 -11.116 -28.605 1.00 78.00 96 ALA A CA 1
ATOM 735 C C . ALA A 1 96 ? 24.940 -10.928 -30.130 1.00 78.00 96 ALA A C 1
ATOM 737 O O . ALA A 1 96 ? 25.648 -11.598 -30.868 1.00 78.00 96 ALA A O 1
ATOM 738 N N . LYS A 1 97 ? 24.161 -9.943 -30.600 1.00 73.06 97 LYS A N 1
ATOM 739 C CA . LYS A 1 97 ? 24.051 -9.605 -32.032 1.00 73.06 97 LYS A CA 1
ATOM 740 C C . LYS A 1 97 ? 25.327 -9.051 -32.668 1.00 73.06 97 LYS A C 1
ATOM 742 O O . LYS A 1 97 ? 25.398 -8.988 -33.884 1.00 73.06 97 LYS A O 1
ATOM 747 N N . LYS A 1 98 ? 26.268 -8.541 -31.870 1.00 71.56 98 LYS A N 1
ATOM 748 C CA . LYS A 1 98 ? 27.545 -8.005 -32.365 1.00 71.56 98 LYS A CA 1
ATOM 749 C C . LYS A 1 98 ? 28.632 -9.088 -32.431 1.00 71.56 98 LYS A C 1
ATOM 751 O O . LYS A 1 98 ? 29.662 -8.861 -33.055 1.00 71.56 98 LYS A O 1
ATOM 756 N N . ALA A 1 99 ? 28.430 -10.206 -31.733 1.00 69.44 99 ALA A N 1
ATOM 757 C CA . ALA A 1 99 ? 29.341 -11.347 -31.704 1.00 69.44 99 ALA A CA 1
ATOM 758 C C . ALA A 1 99 ? 29.007 -12.421 -32.761 1.00 69.44 99 ALA A C 1
ATOM 760 O O . ALA A 1 99 ? 29.820 -13.317 -32.973 1.00 69.44 99 ALA A O 1
ATOM 761 N N . GLU A 1 100 ? 27.829 -12.322 -33.383 1.00 61.16 100 GLU A N 1
ATOM 762 C CA . GLU A 1 100 ? 27.372 -13.097 -34.548 1.00 61.16 100 GLU A CA 1
ATOM 763 C C . GLU A 1 100 ? 27.709 -12.351 -35.847 1.00 61.16 100 GLU A C 1
ATOM 765 O O . GLU A 1 100 ? 28.159 -13.017 -36.805 1.00 61.16 100 GLU A O 1
#

Sequence (100 aa):
MKDWQKYLLALAVVVAIFAIPFVVNGSAKFGGADMAGSAAIEQQQPGYQRWVVPLWTPPPETESMLFALQAAIGGSIIGYFVGHERARMEMERKGAKKAE

pLDDT: mean 87.63, std 7.54, range [61.16, 98.19]

Foldseek 3Di:
DPVVVVVVVVVVVVVCVVVVCCVVCVPDPPDDPVVVVVVVCCVVDPPDDDPDDPPDDDDPVVVVVVVVVVVVVVVVVVVVVVVVVVVVVVVVVVVVVVVD

Radius of gyration: 22.86 Å; chains: 1; bounding box: 50×37×65 Å

Secondary structure (DSSP, 8-state):
--HHHHHHHHHHHHHHHHHHHHHH-TT-----HHHHHHHHHHHHSTTPPPSS--S----HHHHHHHHHHHHHHHHHHHHHHHHHHHHHHHHHHHHHHHH-